Protein AF-A0A562T846-F1 (afdb_monomer_lite)

pLDDT: mean 70.48, std 14.68, range [35.75, 86.44]

Secondary structure (DSSP, 8-state):
------HHHHHHHHHHHHHHHHHHHHHHHHHHTTSTT-HHHHHHHHHHHHHHHS------SS-----

Radius of gyration: 16.84 Å; chains: 1; bounding box: 39×20×51 Å

Structure (mmCIF, N/CA/C/O backbone):
data_AF-A0A562T846-F1
#
_entry.id   AF-A0A562T846-F1
#
loop_
_atom_site.group_PDB
_atom_site.id
_atom_site.type_symbol
_atom_site.label_atom_id
_atom_site.label_alt_id
_atom_site.label_comp_id
_atom_site.label_asym_id
_atom_site.label_entity_id
_atom_site.label_seq_id
_atom_site.pdbx_PDB_ins_code
_atom_site.Cartn_x
_atom_site.Cartn_y
_atom_site.Cartn_z
_atom_site.occupancy
_atom_site.B_iso_or_equiv
_atom_site.auth_seq_id
_atom_site.auth_comp_id
_atom_site.auth_asym_id
_atom_site.auth_atom_id
_atom_site.pdbx_PDB_model_num
ATOM 1 N N . MET A 1 1 ? -22.369 -7.164 32.306 1.00 35.75 1 MET A N 1
ATOM 2 C CA . MET A 1 1 ? -22.069 -5.803 31.809 1.00 35.75 1 MET A CA 1
ATOM 3 C C . MET A 1 1 ? -20.701 -5.850 31.158 1.00 35.75 1 MET A C 1
ATOM 5 O O . MET A 1 1 ? -19.721 -5.969 31.876 1.00 35.75 1 MET A O 1
ATOM 9 N N . ILE A 1 2 ? -20.637 -5.877 29.826 1.00 42.34 2 ILE A N 1
ATOM 10 C CA . ILE A 1 2 ? -19.364 -5.936 29.097 1.00 42.34 2 ILE A CA 1
ATOM 11 C C . ILE A 1 2 ? -19.096 -4.524 28.583 1.00 42.34 2 ILE A C 1
ATOM 13 O O . ILE A 1 2 ? -19.928 -3.912 27.912 1.00 42.34 2 ILE A O 1
ATOM 17 N N . THR A 1 3 ? -17.973 -3.986 29.030 1.00 40.81 3 THR A N 1
ATOM 18 C CA . THR A 1 3 ? -17.552 -2.593 28.943 1.00 40.81 3 THR A CA 1
ATOM 19 C C . THR A 1 3 ? -17.480 -2.090 27.498 1.00 40.81 3 THR A C 1
ATOM 21 O O . THR A 1 3 ? -16.606 -2.474 26.730 1.00 40.81 3 THR A O 1
ATOM 24 N N . GLN A 1 4 ? -18.367 -1.156 27.146 1.00 46.56 4 GLN A N 1
ATOM 25 C CA . GLN A 1 4 ? -18.277 -0.304 25.956 1.00 46.56 4 GLN A CA 1
ATOM 26 C C . GLN A 1 4 ? -17.173 0.758 26.159 1.00 46.56 4 GLN A C 1
ATOM 28 O O . GLN A 1 4 ? -17.458 1.928 26.398 1.00 46.56 4 GLN A O 1
ATOM 33 N N . LYS A 1 5 ? -15.897 0.368 26.100 1.00 41.00 5 LYS A N 1
ATOM 34 C CA . LYS A 1 5 ? -14.764 1.302 25.978 1.00 41.00 5 LYS A CA 1
ATOM 35 C C . LYS A 1 5 ? -13.867 0.833 24.835 1.00 41.00 5 LYS A C 1
ATOM 37 O O . LYS A 1 5 ? -12.918 0.124 25.109 1.00 41.00 5 LYS A O 1
ATOM 42 N N . ASP A 1 6 ? -14.239 1.132 23.584 1.00 51.59 6 ASP A N 1
ATOM 43 C CA . ASP A 1 6 ? -13.326 1.631 22.522 1.00 51.59 6 ASP A CA 1
ATOM 44 C C . ASP A 1 6 ? -13.956 1.718 21.110 1.00 51.59 6 ASP A C 1
ATOM 46 O O . ASP A 1 6 ? -13.359 1.397 20.076 1.00 51.59 6 ASP A O 1
ATOM 50 N N . THR A 1 7 ? -15.198 2.202 21.005 1.00 55.81 7 THR A N 1
ATOM 51 C CA . THR A 1 7 ? -15.841 2.408 19.692 1.00 55.81 7 THR A CA 1
ATOM 52 C C . THR A 1 7 ? -15.1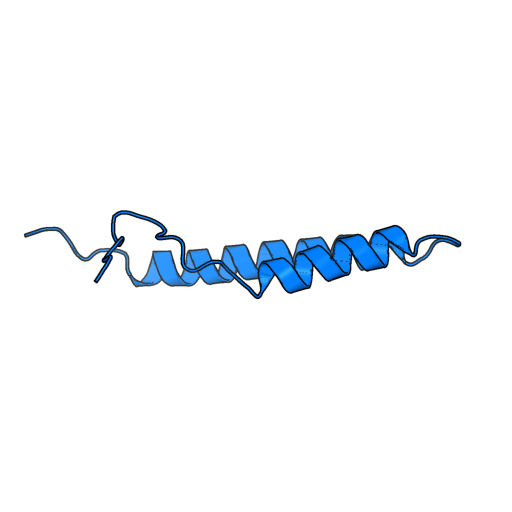44 3.506 18.867 1.00 55.81 7 THR A C 1
ATOM 54 O O . THR A 1 7 ? -15.142 3.447 17.635 1.00 55.81 7 THR A O 1
ATOM 57 N N . LYS A 1 8 ? -14.513 4.498 19.521 1.00 54.06 8 LYS A N 1
ATOM 58 C CA . LYS A 1 8 ? -13.727 5.552 18.848 1.00 54.06 8 LYS A CA 1
ATOM 59 C C . LYS A 1 8 ? -12.384 5.026 18.332 1.00 54.06 8 LYS A C 1
ATOM 61 O O . LYS A 1 8 ? -12.103 5.226 17.152 1.00 54.06 8 LYS A O 1
ATOM 66 N N . GLY A 1 9 ? -11.593 4.336 19.161 1.00 59.94 9 GLY A N 1
ATOM 67 C CA . GLY A 1 9 ? -10.284 3.815 18.760 1.00 59.94 9 GLY A CA 1
ATOM 68 C C . GLY A 1 9 ? -10.387 2.792 17.637 1.00 59.94 9 GLY A C 1
ATOM 69 O O . GLY A 1 9 ? -9.629 2.870 16.675 1.00 59.94 9 GLY A O 1
ATOM 70 N N . THR A 1 10 ? -11.408 1.930 17.664 1.00 64.94 10 THR A N 1
ATOM 71 C CA . THR A 1 10 ? -11.647 0.949 16.593 1.00 64.94 10 THR A CA 1
ATOM 72 C C . THR A 1 10 ? -11.944 1.623 15.251 1.00 64.94 10 THR A C 1
ATOM 74 O O . THR A 1 10 ? -11.359 1.259 14.232 1.00 64.94 10 THR A O 1
ATOM 77 N N . ARG A 1 11 ? -12.808 2.650 15.216 1.00 64.81 11 ARG A N 1
ATOM 78 C CA . ARG A 1 11 ? -13.084 3.392 13.971 1.00 64.81 11 ARG A CA 1
ATOM 79 C C . ARG A 1 11 ? -11.833 4.105 13.461 1.00 64.81 11 ARG A C 1
ATOM 81 O O . ARG A 1 11 ? -11.520 3.985 12.280 1.00 64.81 11 ARG A O 1
ATOM 88 N N . THR A 1 12 ? -11.101 4.792 14.334 1.00 70.62 12 THR A N 1
ATOM 89 C CA . THR A 1 12 ? -9.860 5.491 13.968 1.00 70.62 12 THR A CA 1
ATOM 90 C C . THR A 1 12 ? -8.796 4.519 13.454 1.00 70.62 12 THR A C 1
ATOM 92 O O . THR A 1 12 ? -8.193 4.770 12.415 1.00 7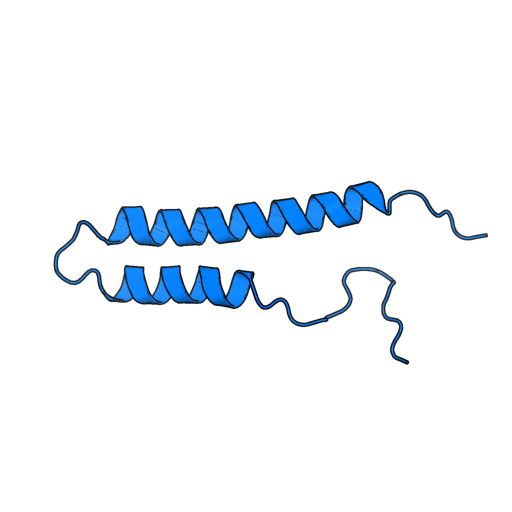0.62 12 THR A O 1
ATOM 95 N N . PHE A 1 13 ? -8.632 3.361 14.094 1.00 74.50 13 PHE A N 1
ATOM 96 C CA . PHE A 1 13 ? -7.716 2.305 13.662 1.00 74.50 13 PHE A CA 1
ATOM 97 C C . PHE A 1 13 ? -8.053 1.773 12.259 1.00 74.50 13 PHE A C 1
ATOM 99 O O . PHE A 1 13 ? -7.159 1.552 11.440 1.00 74.50 13 PHE A O 1
ATOM 106 N N . ILE A 1 14 ? -9.342 1.630 11.937 1.00 75.19 14 ILE A N 1
ATOM 107 C CA . ILE A 1 14 ? -9.810 1.226 10.601 1.00 75.19 14 ILE A CA 1
ATOM 108 C C . ILE A 1 14 ? -9.470 2.280 9.537 1.00 75.19 14 ILE A C 1
ATOM 110 O O . ILE A 1 14 ? -9.065 1.937 8.426 1.00 75.19 14 ILE A O 1
ATOM 114 N N . TRP A 1 15 ? -9.628 3.563 9.860 1.00 76.56 15 TRP A N 1
ATOM 115 C CA . TRP A 1 15 ? -9.274 4.648 8.945 1.00 76.56 15 TRP A CA 1
ATOM 116 C C . TRP A 1 15 ? -7.759 4.784 8.760 1.00 76.56 15 TRP A C 1
ATOM 118 O O . TRP A 1 15 ? -7.308 4.971 7.632 1.00 76.56 15 TRP A O 1
ATOM 128 N N . ILE A 1 16 ? -6.970 4.601 9.823 1.00 81.25 16 ILE A N 1
ATOM 129 C CA . ILE A 1 16 ? -5.501 4.599 9.755 1.00 81.25 16 ILE A CA 1
ATOM 130 C C . ILE A 1 16 ? -5.004 3.436 8.895 1.00 81.25 16 ILE A C 1
ATOM 132 O O . ILE A 1 16 ? -4.207 3.645 7.987 1.00 81.25 16 ILE A O 1
ATOM 136 N N . THR A 1 17 ? -5.508 2.218 9.110 1.00 78.12 17 THR A N 1
ATOM 137 C CA . THR A 1 17 ? -5.125 1.060 8.280 1.00 78.12 17 THR A CA 1
ATOM 138 C C . THR A 1 17 ? -5.517 1.241 6.812 1.00 78.12 17 THR A C 1
ATOM 140 O O . THR A 1 17 ? -4.768 0.824 5.928 1.00 78.12 17 THR A O 1
ATOM 143 N N . ARG A 1 18 ? -6.634 1.926 6.524 1.00 76.50 18 ARG A N 1
ATOM 144 C CA . ARG A 1 18 ? -6.981 2.357 5.159 1.00 76.50 18 ARG A CA 1
ATOM 145 C C . ARG A 1 18 ? -5.965 3.344 4.585 1.00 76.50 18 ARG A C 1
ATOM 147 O O . ARG A 1 18 ? -5.485 3.111 3.480 1.00 76.50 18 ARG A O 1
ATOM 154 N N . LEU A 1 19 ? -5.615 4.394 5.327 1.00 83.69 19 LEU A N 1
ATOM 155 C CA . LEU A 1 19 ? -4.634 5.399 4.902 1.00 83.69 19 LEU A CA 1
ATOM 156 C C . LEU A 1 19 ? -3.255 4.789 4.637 1.00 83.69 19 LEU A C 1
ATOM 158 O O . LEU A 1 19 ? -2.658 5.082 3.608 1.00 83.69 19 LEU A O 1
ATOM 162 N N . VAL A 1 20 ? -2.780 3.895 5.507 1.00 85.44 20 VAL A N 1
ATOM 163 C CA . VAL A 1 20 ? -1.493 3.201 5.332 1.00 85.44 20 VAL A CA 1
ATOM 164 C C . VAL A 1 20 ? -1.493 2.366 4.052 1.00 85.44 20 VAL A C 1
ATOM 166 O O . VAL A 1 20 ? -0.541 2.407 3.279 1.00 85.44 20 VAL A O 1
ATOM 169 N N . ARG A 1 21 ? -2.580 1.637 3.788 1.00 82.50 21 ARG A N 1
ATOM 170 C CA . ARG A 1 21 ? -2.691 0.751 2.623 1.00 82.50 21 ARG A CA 1
ATOM 171 C C . ARG A 1 21 ? -2.824 1.528 1.309 1.00 82.50 21 ARG A C 1
ATOM 173 O O . ARG A 1 21 ? -2.223 1.139 0.312 1.00 82.50 21 ARG A O 1
ATOM 180 N N . TRP A 1 22 ? -3.535 2.655 1.328 1.00 85.44 22 TRP A N 1
ATOM 181 C CA . TRP A 1 22 ? -3.581 3.604 0.211 1.00 85.44 22 TRP A CA 1
ATOM 182 C C . TRP A 1 22 ? -2.221 4.265 -0.026 1.00 85.44 22 TRP A C 1
ATOM 184 O O . TRP A 1 22 ? -1.753 4.304 -1.161 1.00 85.44 22 TRP A O 1
ATOM 194 N N . GLY A 1 23 ? -1.556 4.715 1.041 1.00 86.19 23 GLY A N 1
ATOM 195 C CA . GLY A 1 23 ? -0.222 5.309 0.977 1.00 86.19 23 GLY A CA 1
ATOM 196 C C . GLY A 1 23 ? 0.819 4.344 0.411 1.00 86.19 23 GLY A C 1
ATOM 197 O O . GLY A 1 23 ? 1.616 4.737 -0.433 1.00 86.19 23 GLY A O 1
ATOM 198 N N . MET A 1 24 ? 0.760 3.066 0.793 1.00 85.81 24 MET A N 1
ATOM 199 C CA . MET A 1 24 ? 1.650 2.034 0.261 1.00 85.81 24 MET A CA 1
ATOM 200 C C . MET A 1 24 ? 1.407 1.777 -1.233 1.00 85.81 24 MET A C 1
ATOM 202 O O . MET A 1 24 ? 2.361 1.688 -1.999 1.00 85.81 24 MET A O 1
ATOM 206 N N . GLY A 1 25 ? 0.143 1.715 -1.668 1.00 82.62 25 GLY A N 1
ATOM 207 C CA . GLY A 1 25 ? -0.199 1.579 -3.087 1.00 82.62 25 GLY A CA 1
ATOM 208 C C . GLY A 1 25 ? 0.287 2.764 -3.926 1.00 82.62 25 GLY A C 1
ATOM 209 O O . GLY A 1 25 ? 0.901 2.561 -4.970 1.00 82.62 25 GLY A O 1
ATOM 210 N N . ILE A 1 26 ? 0.094 3.993 -3.435 1.00 85.44 26 ILE A N 1
ATOM 211 C CA . ILE A 1 26 ? 0.603 5.208 -4.089 1.00 85.44 26 ILE A CA 1
ATOM 212 C C . ILE A 1 26 ? 2.132 5.186 -4.147 1.00 85.44 26 ILE A C 1
ATOM 214 O O . ILE A 1 26 ? 2.688 5.452 -5.204 1.00 85.44 26 ILE A O 1
ATOM 218 N N . ALA A 1 27 ? 2.815 4.817 -3.060 1.00 86.44 27 ALA A N 1
ATOM 219 C CA . ALA A 1 27 ? 4.274 4.737 -3.025 1.00 86.44 27 ALA A CA 1
ATOM 220 C C . ALA A 1 27 ? 4.835 3.737 -4.049 1.00 86.44 27 ALA A C 1
ATOM 222 O O . ALA A 1 27 ? 5.832 4.033 -4.700 1.00 86.44 27 ALA A O 1
ATOM 223 N N . ILE A 1 28 ? 4.176 2.590 -4.245 1.00 84.56 28 ILE A N 1
ATOM 224 C CA . ILE A 1 28 ? 4.567 1.591 -5.254 1.00 84.56 28 ILE A CA 1
ATOM 225 C C . ILE A 1 28 ? 4.400 2.146 -6.674 1.00 84.56 28 ILE A C 1
ATOM 227 O O . ILE A 1 28 ? 5.294 1.990 -7.504 1.00 84.56 28 I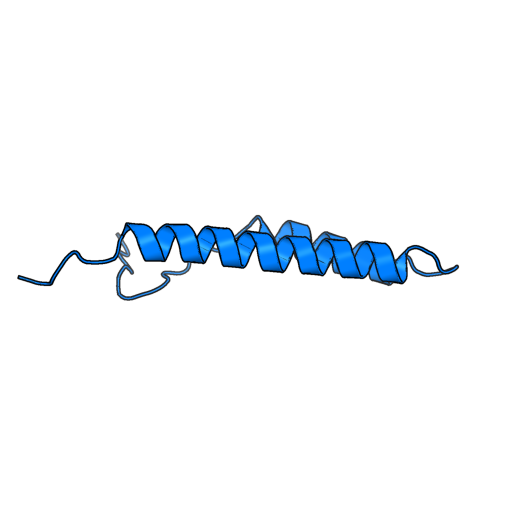LE A O 1
ATOM 231 N N . ILE A 1 29 ? 3.284 2.829 -6.946 1.00 83.50 29 ILE A N 1
ATOM 232 C CA . ILE A 1 29 ? 3.029 3.492 -8.235 1.00 83.50 29 ILE A CA 1
ATOM 233 C C . ILE A 1 29 ? 4.081 4.573 -8.491 1.00 83.50 29 ILE A C 1
ATOM 235 O O . ILE A 1 29 ? 4.620 4.650 -9.589 1.00 83.50 29 ILE A O 1
ATOM 239 N N . TRP A 1 30 ? 4.387 5.389 -7.483 1.00 84.44 30 TRP A N 1
ATOM 240 C CA . TRP A 1 30 ? 5.318 6.511 -7.598 1.00 84.44 30 TRP A CA 1
ATOM 241 C C . TRP A 1 30 ? 6.766 6.047 -7.780 1.00 84.44 30 TRP A C 1
ATOM 243 O O . TRP A 1 30 ? 7.474 6.567 -8.636 1.00 84.44 30 TRP A O 1
ATOM 253 N N . ALA A 1 31 ? 7.196 5.038 -7.017 1.00 82.69 31 ALA A N 1
ATOM 254 C CA . ALA A 1 31 ? 8.536 4.469 -7.124 1.00 82.69 31 ALA A CA 1
ATOM 255 C C . ALA A 1 31 ? 8.728 3.665 -8.419 1.00 82.69 31 ALA A C 1
ATOM 257 O O . ALA A 1 31 ? 9.817 3.660 -8.983 1.00 82.69 31 ALA A O 1
ATOM 258 N N . GLY A 1 32 ? 7.681 2.982 -8.892 1.00 75.56 32 GLY A N 1
ATOM 259 C CA . GLY A 1 32 ? 7.742 2.177 -10.108 1.00 75.56 32 GLY A CA 1
ATOM 260 C C . GLY A 1 32 ? 7.559 2.987 -11.389 1.00 75.56 32 GLY A C 1
ATOM 261 O O . GLY A 1 32 ? 8.271 2.752 -12.354 1.00 75.56 32 GLY A O 1
ATOM 262 N N . GLY A 1 33 ? 6.644 3.958 -11.416 1.00 76.31 33 GLY A N 1
ATOM 263 C CA . GLY A 1 33 ? 6.169 4.613 -12.642 1.00 76.31 33 GLY A CA 1
ATOM 264 C C . GLY A 1 33 ? 7.205 5.418 -13.435 1.00 76.31 33 GLY A C 1
ATOM 265 O O . GLY A 1 33 ? 6.924 5.785 -14.570 1.00 76.31 33 GLY A O 1
ATOM 266 N N . GLY A 1 34 ? 8.388 5.678 -12.872 1.00 78.06 34 GLY A N 1
ATOM 267 C CA . GLY A 1 34 ? 9.478 6.382 -13.554 1.00 78.06 34 GLY A CA 1
ATOM 268 C C . GLY A 1 34 ? 10.319 5.525 -14.510 1.00 78.06 34 GLY A C 1
ATOM 269 O O . GLY A 1 34 ? 11.171 6.076 -15.200 1.00 78.06 34 GLY A O 1
ATOM 270 N N . PHE A 1 35 ? 10.113 4.205 -14.556 1.00 79.12 35 PHE A N 1
ATOM 271 C CA . PHE A 1 35 ? 10.936 3.288 -15.352 1.00 79.12 35 PHE A CA 1
ATOM 272 C C . PHE A 1 35 ? 10.203 2.775 -16.601 1.00 79.12 35 PHE A C 1
ATOM 274 O O . PHE A 1 35 ? 9.017 2.435 -16.557 1.00 79.12 35 PHE A O 1
ATOM 281 N N . GLU A 1 36 ? 10.920 2.659 -17.722 1.00 76.81 36 GLU A N 1
ATOM 282 C CA . GLU A 1 36 ? 10.404 1.992 -18.921 1.00 76.81 36 GLU A CA 1
ATOM 283 C C . GLU A 1 36 ? 10.073 0.526 -18.597 1.00 76.81 36 GLU A C 1
ATOM 285 O O . GLU A 1 36 ? 10.886 -0.212 -18.045 1.00 76.81 36 GLU A O 1
ATOM 290 N N . GLY A 1 37 ? 8.838 0.110 -18.891 1.00 78.81 37 GLY A N 1
ATOM 291 C CA . GLY A 1 37 ? 8.347 -1.229 -18.551 1.00 78.81 37 GLY A CA 1
ATOM 292 C C . GLY A 1 37 ? 7.747 -1.372 -17.147 1.00 78.81 37 GLY A C 1
ATOM 293 O O . GLY A 1 37 ? 7.386 -2.481 -16.763 1.00 78.81 37 GLY A O 1
ATOM 294 N N . ALA A 1 38 ? 7.546 -0.285 -16.396 1.00 78.50 38 ALA A N 1
ATOM 295 C CA . ALA A 1 38 ? 6.959 -0.309 -15.051 1.00 78.50 38 ALA A CA 1
ATOM 296 C C . ALA A 1 38 ? 5.436 -0.527 -14.976 1.00 78.50 38 ALA A C 1
ATOM 298 O O . ALA A 1 38 ? 4.819 -0.356 -13.918 1.00 78.50 38 ALA A O 1
ATOM 299 N N . TRP A 1 39 ? 4.811 -0.956 -16.071 1.00 82.25 39 TRP A N 1
ATOM 300 C CA . TRP A 1 39 ? 3.395 -1.310 -16.092 1.00 82.25 39 TRP A CA 1
A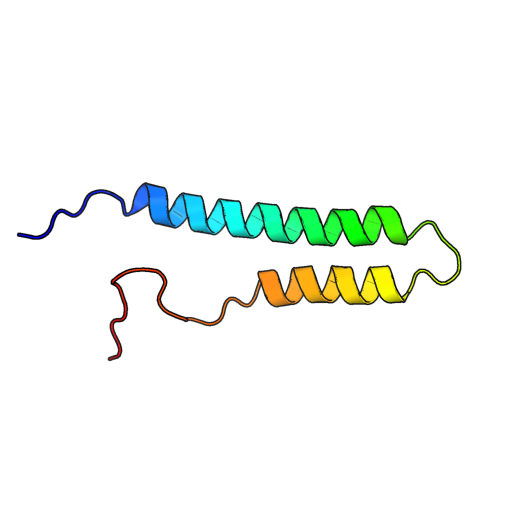TOM 301 C C . TRP A 1 39 ? 2.975 -2.312 -14.988 1.00 82.25 39 TRP A C 1
ATOM 303 O O . TRP A 1 39 ? 1.874 -2.141 -14.463 1.00 82.25 39 TRP A O 1
ATOM 313 N N . PRO A 1 40 ? 3.810 -3.270 -14.510 1.00 85.00 40 PRO A N 1
ATOM 314 C CA . PRO A 1 40 ? 3.422 -4.151 -13.416 1.00 85.00 40 PRO A CA 1
ATOM 315 C C . PRO A 1 40 ? 3.309 -3.383 -12.099 1.00 85.00 40 PRO A C 1
ATOM 317 O O . PRO A 1 40 ? 2.398 -3.649 -11.326 1.00 85.00 40 PRO A O 1
ATOM 320 N N . ALA A 1 41 ? 4.172 -2.394 -11.845 1.00 81.94 41 ALA A N 1
ATOM 321 C CA . ALA A 1 41 ? 4.098 -1.578 -10.634 1.00 81.94 41 ALA A CA 1
ATOM 322 C C . ALA A 1 41 ? 2.812 -0.736 -10.593 1.00 81.94 41 ALA A C 1
ATOM 324 O O . ALA A 1 41 ? 2.185 -0.619 -9.539 1.00 81.94 41 ALA A O 1
ATOM 325 N N . LEU A 1 42 ? 2.368 -0.228 -11.749 1.00 82.25 42 LEU A N 1
ATOM 326 C CA . LEU A 1 42 ? 1.080 0.457 -11.886 1.00 82.25 42 LEU A CA 1
ATOM 327 C C . LEU A 1 42 ? -0.101 -0.492 -11.628 1.00 82.25 42 LEU A C 1
ATOM 329 O O . LEU A 1 42 ? -1.022 -0.140 -10.892 1.00 82.25 42 LEU A O 1
ATOM 333 N N . VAL A 1 43 ? -0.058 -1.709 -12.180 1.00 86.06 43 VAL A N 1
ATOM 334 C CA . VAL A 1 43 ? -1.110 -2.725 -11.999 1.00 86.06 43 VAL A CA 1
ATOM 335 C C . VAL A 1 43 ? -1.177 -3.209 -10.548 1.00 86.06 43 VAL A C 1
ATOM 337 O O . VAL A 1 43 ? -2.255 -3.217 -9.954 1.00 86.06 43 VAL A O 1
ATOM 340 N N . PHE A 1 44 ? -0.041 -3.565 -9.945 1.00 85.00 44 PHE A N 1
ATOM 341 C CA . PHE A 1 44 ? 0.028 -4.018 -8.554 1.00 85.00 44 PHE A CA 1
ATOM 342 C C . PHE A 1 44 ? -0.357 -2.909 -7.572 1.00 85.00 44 PHE A C 1
ATOM 344 O O . PHE A 1 44 ? -1.152 -3.145 -6.659 1.00 85.00 44 PHE A O 1
ATOM 351 N N . GLY A 1 45 ? 0.157 -1.695 -7.771 1.00 82.25 45 GLY A N 1
ATOM 352 C CA . GLY A 1 45 ? -0.191 -0.545 -6.945 1.00 82.25 45 GLY A CA 1
ATOM 353 C C . GLY A 1 45 ? -1.671 -0.171 -7.064 1.00 82.25 45 GLY A C 1
ATOM 354 O O . GLY A 1 45 ? -2.339 0.032 -6.048 1.00 82.25 45 GLY A O 1
ATOM 355 N N . GLY A 1 46 ? -2.224 -0.184 -8.281 1.00 84.12 46 GLY A N 1
ATOM 356 C CA . GLY A 1 46 ? -3.649 0.036 -8.527 1.00 84.12 46 GLY A CA 1
ATOM 357 C C . GLY A 1 46 ? -4.532 -1.029 -7.871 1.00 84.12 46 GLY A C 1
ATOM 358 O O . GLY A 1 46 ? -5.488 -0.696 -7.168 1.00 84.12 46 GLY A O 1
ATOM 359 N N . ALA A 1 47 ? -4.179 -2.310 -8.008 1.00 83.88 47 ALA A N 1
ATOM 360 C CA . ALA A 1 47 ? -4.895 -3.410 -7.365 1.00 83.88 47 ALA A CA 1
ATOM 361 C C . ALA A 1 47 ? -4.861 -3.307 -5.830 1.00 83.88 47 ALA 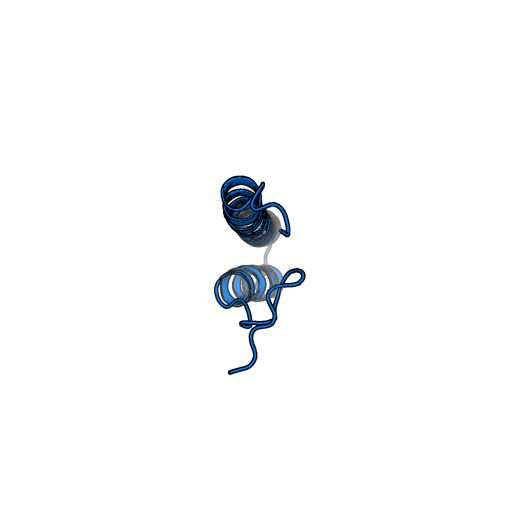A C 1
ATOM 363 O O . ALA A 1 47 ? -5.873 -3.557 -5.170 1.00 83.88 47 ALA A O 1
ATOM 364 N N . LEU A 1 48 ? -3.738 -2.883 -5.241 1.00 81.06 48 LEU A N 1
ATOM 365 C CA . LEU A 1 48 ? -3.621 -2.643 -3.799 1.00 81.06 48 LEU A CA 1
ATOM 366 C C . LEU A 1 48 ? -4.543 -1.520 -3.308 1.00 81.06 48 LEU A C 1
ATOM 368 O O . LEU A 1 48 ? -5.162 -1.654 -2.249 1.00 81.06 48 LEU A O 1
ATOM 372 N N . ILE A 1 49 ? -4.685 -0.444 -4.084 1.00 81.69 49 ILE A N 1
ATOM 373 C CA . ILE A 1 49 ? -5.597 0.663 -3.765 1.00 81.69 49 ILE A CA 1
ATOM 374 C C . ILE A 1 49 ? -7.058 0.193 -3.858 1.00 81.69 49 ILE A C 1
ATOM 376 O O . ILE A 1 49 ? -7.829 0.372 -2.910 1.00 81.69 49 ILE A O 1
ATOM 380 N N . ILE A 1 50 ? -7.431 -0.484 -4.951 1.00 81.94 50 ILE A N 1
ATOM 381 C CA . ILE A 1 50 ? -8.804 -0.962 -5.199 1.00 81.94 50 ILE A CA 1
ATOM 382 C C . ILE A 1 50 ? -9.226 -1.992 -4.141 1.00 81.94 50 ILE A C 1
ATOM 384 O O . ILE A 1 50 ? -10.276 -1.857 -3.508 1.00 81.94 50 ILE A O 1
ATOM 388 N N . THR A 1 51 ? -8.382 -2.991 -3.874 1.00 78.31 51 THR A N 1
ATOM 389 C CA . THR A 1 51 ? -8.643 -4.010 -2.840 1.00 78.31 51 THR A CA 1
ATOM 390 C C . THR A 1 51 ? -8.508 -3.460 -1.416 1.00 78.31 51 THR A C 1
ATOM 392 O O . THR A 1 51 ? -8.974 -4.072 -0.456 1.00 78.31 51 THR A O 1
ATOM 395 N N . GLY A 1 52 ? -7.864 -2.307 -1.225 1.00 69.31 52 GLY A N 1
ATOM 396 C CA . GLY A 1 52 ? -7.881 -1.566 0.036 1.00 69.31 52 GLY A CA 1
ATOM 397 C C . GLY A 1 52 ? -9.193 -0.820 0.281 1.00 69.31 52 GLY A C 1
ATOM 398 O O . GLY A 1 52 ? -9.584 -0.624 1.435 1.00 69.31 52 GLY A O 1
ATOM 399 N N . PHE A 1 53 ? -9.896 -0.427 -0.782 1.00 70.31 53 PHE A N 1
ATOM 400 C CA . PHE A 1 53 ? -11.196 0.230 -0.684 1.00 70.31 53 PHE A CA 1
ATOM 401 C C . PHE A 1 53 ? -12.319 -0.763 -0.363 1.00 70.31 53 PHE A C 1
ATOM 403 O O . P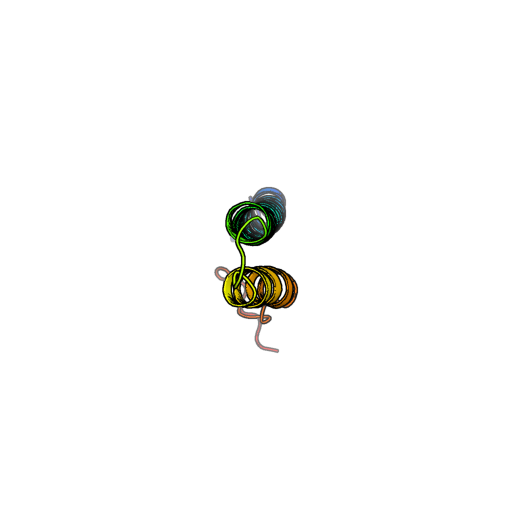HE A 1 53 ? -13.090 -0.538 0.582 1.00 70.31 53 PHE A O 1
ATOM 410 N N . PHE A 1 54 ? -12.356 -1.884 -1.088 1.00 67.44 54 PHE A N 1
ATOM 411 C CA . PHE A 1 54 ? -13.311 -2.973 -0.895 1.00 67.44 54 PHE A CA 1
ATOM 412 C C . PHE A 1 54 ? -12.848 -3.909 0.221 1.00 67.44 54 PHE A C 1
ATOM 414 O O . PHE A 1 54 ? -12.268 -4.967 -0.009 1.00 67.44 54 PHE A O 1
ATOM 421 N N . ARG A 1 55 ? -13.104 -3.517 1.470 1.00 63.16 55 ARG A N 1
ATOM 422 C CA . ARG A 1 55 ? -12.929 -4.431 2.599 1.00 63.16 55 ARG A CA 1
ATOM 423 C C . ARG A 1 55 ? -14.031 -5.502 2.539 1.00 63.16 55 ARG A C 1
ATOM 425 O O . ARG A 1 55 ? -15.204 -5.114 2.538 1.00 63.16 55 ARG A O 1
ATOM 432 N N . PRO A 1 56 ? -13.719 -6.813 2.550 1.00 55.53 56 PRO A N 1
ATOM 433 C CA . PRO A 1 56 ? -14.736 -7.813 2.848 1.00 55.53 56 PRO A CA 1
ATOM 434 C C . PRO A 1 56 ? -15.314 -7.489 4.227 1.00 55.53 56 PRO A C 1
ATOM 436 O O . PRO A 1 56 ? -14.578 -7.099 5.137 1.00 55.53 56 PRO A O 1
ATOM 439 N N . ARG A 1 57 ? -16.632 -7.620 4.397 1.00 58.31 57 ARG A N 1
ATOM 440 C CA . ARG A 1 57 ? -17.316 -7.426 5.688 1.00 58.31 57 ARG A CA 1
ATOM 441 C C . ARG A 1 57 ? -17.021 -8.572 6.671 1.00 58.31 57 ARG A C 1
ATOM 443 O O . ARG A 1 57 ? -17.918 -9.078 7.329 1.00 58.31 57 ARG A O 1
ATOM 450 N N . GLY A 1 58 ? -15.761 -8.995 6.742 1.00 54.03 58 GLY A N 1
ATOM 451 C CA . GLY A 1 58 ? -15.262 -9.952 7.710 1.00 54.03 58 GLY A CA 1
ATOM 452 C C . GLY A 1 58 ? -15.081 -9.247 9.043 1.00 54.03 58 GLY A C 1
ATOM 453 O O . GLY A 1 58 ? -14.320 -8.286 9.150 1.00 54.03 58 GLY A O 1
ATOM 454 N N . CYS A 1 59 ? -15.846 -9.706 10.020 1.00 59.25 59 CYS A N 1
ATOM 455 C CA . CYS A 1 59 ? -15.834 -9.305 11.415 1.00 59.25 59 CYS A CA 1
ATOM 456 C C . CYS A 1 59 ? -14.405 -9.040 11.926 1.00 59.25 59 CYS A C 1
ATOM 458 O O . CYS A 1 59 ? -13.569 -9.940 11.933 1.00 59.25 59 CYS A O 1
ATOM 460 N N . LEU A 1 60 ? -14.113 -7.804 12.344 1.00 55.56 60 LEU A N 1
ATOM 461 C CA . LEU A 1 60 ? -12.907 -7.490 13.114 1.00 55.56 60 LEU A CA 1
ATOM 462 C C . LEU A 1 60 ? -13.303 -7.350 14.588 1.00 55.56 60 LEU A C 1
ATOM 464 O O . LEU A 1 60 ? -14.053 -6.437 14.931 1.00 55.56 60 LEU A O 1
ATOM 468 N N . GLY A 1 61 ? -12.780 -8.241 15.435 1.00 60.06 61 GLY A N 1
ATOM 469 C CA . GLY A 1 61 ? -13.098 -8.335 16.868 1.00 60.06 61 GLY A CA 1
ATOM 470 C C . GLY A 1 61 ? -14.320 -9.214 17.174 1.00 60.06 61 GLY A C 1
ATOM 471 O O . GLY A 1 61 ? -14.893 -9.823 16.274 1.00 60.06 61 GLY A O 1
ATOM 472 N N . GLU A 1 62 ? -14.755 -9.247 18.442 1.00 51.03 62 GLU A N 1
ATOM 473 C CA . GLU A 1 62 ? -15.924 -10.016 18.937 1.00 51.03 62 GLU A CA 1
ATOM 474 C C . GLU A 1 62 ? -17.279 -9.598 18.318 1.00 51.03 62 GLU A C 1
ATOM 476 O O . GLU A 1 62 ? -18.337 -10.100 18.685 1.00 51.03 62 GLU A O 1
ATOM 481 N N . SER A 1 63 ? -17.290 -8.666 17.365 1.00 54.88 63 SER A N 1
ATOM 482 C CA . SER A 1 63 ? -18.501 -8.159 16.714 1.00 54.88 63 SER A CA 1
ATOM 483 C C . SER A 1 63 ? -18.795 -8.912 15.418 1.00 54.88 63 SER A C 1
ATOM 485 O O . SER A 1 63 ? -18.916 -8.310 14.352 1.00 54.88 63 SER A O 1
ATOM 487 N N . CYS A 1 64 ? -18.903 -10.236 15.502 1.00 56.88 64 CYS A N 1
ATOM 488 C CA . CYS A 1 64 ? -19.489 -11.032 14.432 1.00 56.88 64 CYS A CA 1
ATOM 489 C C . CYS A 1 64 ? -20.957 -11.291 14.753 1.00 56.88 64 CYS A C 1
ATOM 491 O O . CYS A 1 64 ? -21.327 -12.336 15.274 1.00 56.88 64 CYS A O 1
ATOM 493 N N . ASN A 1 65 ? -21.805 -10.295 14.485 1.00 48.62 65 ASN A N 1
ATOM 494 C CA . ASN A 1 65 ? -23.245 -10.513 14.469 1.00 48.62 65 ASN A CA 1
ATOM 495 C C . ASN A 1 65 ? -23.617 -11.017 13.070 1.00 48.62 65 ASN A C 1
ATOM 497 O O . ASN A 1 65 ? -23.961 -10.239 12.182 1.00 48.62 65 ASN A O 1
ATOM 501 N N . ILE A 1 66 ? -23.439 -12.322 12.868 1.00 51.88 66 ILE A N 1
ATOM 502 C CA . ILE A 1 66 ? -24.151 -13.054 11.825 1.00 51.88 66 ILE A CA 1
ATOM 503 C C . ILE A 1 66 ? -25.635 -13.025 12.198 1.00 51.88 66 ILE A C 1
ATOM 505 O O . ILE A 1 66 ? -26.073 -13.745 13.093 1.00 51.88 66 ILE A O 1
ATOM 509 N N . ARG A 1 67 ? -26.388 -12.134 11.562 1.00 37.94 67 ARG A N 1
ATOM 510 C CA . ARG A 1 67 ? -27.842 -12.232 11.523 1.00 37.94 67 ARG A CA 1
ATOM 511 C C . ARG A 1 67 ? -28.271 -12.610 10.123 1.00 37.94 67 ARG A C 1
ATOM 513 O O . ARG A 1 67 ? -27.687 -12.033 9.178 1.00 37.94 67 ARG A O 1
#

Foldseek 3Di:
DDDPPDPPVVVVVLVVQLVVQLVVLVVLCVVQVVDDPSVVSPVVSVVSNVCSVDDDPPDDPPPPPPD

Sequence (67 aa):
MITQKDTKGTRTFIWITRLVRWGMGIAIIWAGGGFEGAWPALVFGGALIITGFFRPRGCLGESCNIR

Organism: Chitinophaga japonensis (NCBI:txid104662)